Protein AF-A0A257M869-F1 (afdb_monomer_lite)

Radius of gyration: 18.37 Å; chains: 1; bounding box: 37×28×47 Å

Sequence (85 aa):
EDQGLAAALTLLTKMGKADFQRVLFLRTGRNYCTQATQQGVVQSMQAEYAGWVPSVESAYRVGSVVVHDIVAQWDAVYAKGVTGK

pLDDT: mean 91.0, std 8.57, range [40.06, 98.19]

Secondary structure (DSSP, 8-state):
-HHHHHHHHHHHHHTTS--GGG---------SSSPPTT--HHHHHH-TTTTHHHHHHHHHHHHHHHHHHHHHTIIIIITT-----

Structure (mmCIF, N/CA/C/O backbone):
data_AF-A0A257M869-F1
#
_entry.id   AF-A0A257M869-F1
#
loop_
_atom_site.group_PDB
_atom_site.id
_atom_site.type_symbol
_atom_site.label_atom_id
_atom_site.label_alt_id
_atom_site.label_comp_id
_atom_site.label_asym_id
_atom_site.label_entity_id
_atom_site.label_seq_id
_atom_site.pdbx_PDB_ins_code
_atom_site.Cartn_x
_atom_site.Cartn_y
_atom_site.Cartn_z
_atom_site.occupancy
_atom_site.B_iso_or_equiv
_atom_site.auth_seq_id
_atom_site.auth_comp_id
_atom_site.auth_asym_id
_atom_site.auth_atom_id
_atom_site.pdbx_PDB_model_num
ATOM 1 N N . GLU A 1 1 ? 4.514 12.181 -1.201 1.00 79.69 1 GLU A N 1
ATOM 2 C CA . GLU A 1 1 ? 3.084 11.891 -1.431 1.00 79.69 1 GLU A CA 1
ATOM 3 C C . GLU A 1 1 ? 2.424 11.378 -0.151 1.00 79.69 1 GLU A C 1
ATOM 5 O O . GLU A 1 1 ? 1.661 12.124 0.449 1.00 79.69 1 GLU A O 1
ATOM 10 N N . ASP A 1 2 ? 2.801 10.193 0.342 1.00 90.06 2 ASP A N 1
ATOM 11 C CA . ASP A 1 2 ? 2.107 9.531 1.467 1.00 90.06 2 ASP A CA 1
ATOM 12 C C . ASP A 1 2 ? 2.112 10.328 2.773 1.00 90.06 2 ASP A C 1
ATOM 14 O O . ASP A 1 2 ? 1.120 10.342 3.487 1.00 90.06 2 ASP A O 1
ATOM 18 N N . GLN A 1 3 ? 3.194 11.055 3.068 1.00 92.25 3 GLN A N 1
ATOM 19 C CA . GLN A 1 3 ? 3.275 11.917 4.254 1.00 92.25 3 GLN A CA 1
ATOM 20 C C . GLN A 1 3 ? 2.214 13.028 4.246 1.00 92.25 3 GLN A C 1
ATOM 22 O O . GLN A 1 3 ? 1.655 13.355 5.290 1.00 92.25 3 GLN A O 1
ATOM 27 N N . GLY A 1 4 ? 1.906 13.585 3.069 1.00 94.94 4 GLY A N 1
ATOM 28 C CA . GLY A 1 4 ? 0.866 14.603 2.921 1.00 94.94 4 GLY A CA 1
ATOM 29 C C . GLY A 1 4 ? -0.528 14.014 3.121 1.00 94.94 4 GLY A C 1
ATOM 30 O O . GLY A 1 4 ? -1.340 14.594 3.841 1.00 94.94 4 GLY A O 1
ATOM 31 N N .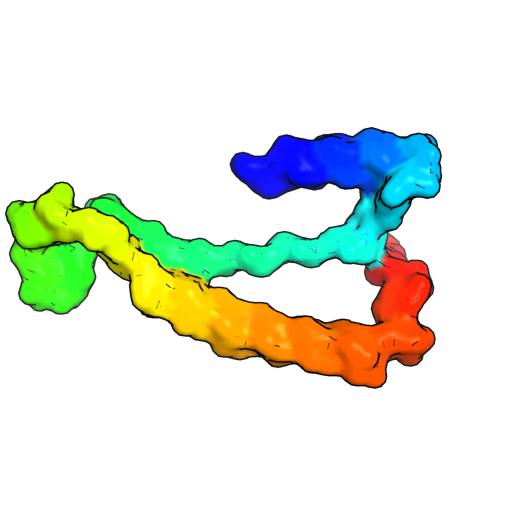 LEU A 1 5 ? -0.780 12.824 2.560 1.00 94.44 5 LEU A N 1
ATOM 32 C CA . LEU A 1 5 ? -2.036 12.103 2.782 1.00 94.44 5 LEU A CA 1
ATOM 33 C C . LEU A 1 5 ? -2.197 11.718 4.258 1.00 94.44 5 LEU A C 1
ATOM 35 O O . LEU A 1 5 ? -3.259 11.922 4.839 1.00 94.44 5 LEU A O 1
ATOM 39 N N . ALA A 1 6 ? -1.128 11.227 4.886 1.00 94.44 6 ALA A N 1
ATOM 40 C CA . ALA A 1 6 ? -1.112 10.870 6.296 1.00 94.44 6 ALA A CA 1
ATOM 41 C C . ALA A 1 6 ? -1.410 12.083 7.195 1.00 94.44 6 ALA A C 1
ATOM 43 O O . ALA A 1 6 ? -2.236 12.000 8.107 1.00 94.44 6 ALA A O 1
ATOM 44 N N . ALA A 1 7 ? -0.799 13.235 6.908 1.00 96.00 7 ALA A N 1
ATOM 45 C CA . ALA A 1 7 ? -1.079 1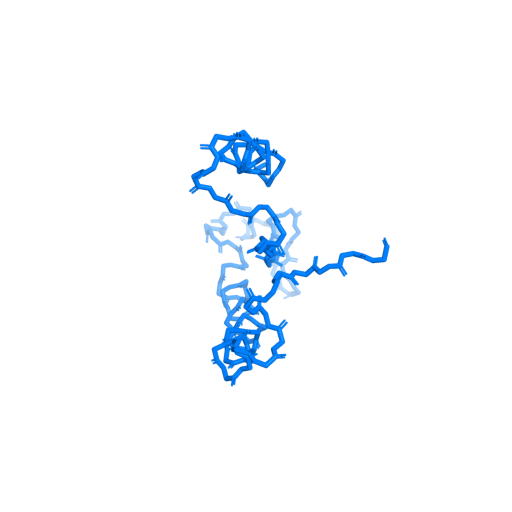4.479 7.619 1.00 96.00 7 ALA A CA 1
ATOM 46 C C . ALA A 1 7 ? -2.550 14.907 7.462 1.00 96.00 7 ALA A C 1
ATOM 48 O O . ALA A 1 7 ? -3.210 15.215 8.456 1.00 96.00 7 ALA A O 1
ATOM 49 N N . ALA A 1 8 ? -3.091 14.861 6.240 1.00 96.44 8 ALA A N 1
ATOM 50 C CA . ALA A 1 8 ? -4.488 15.204 5.973 1.00 96.44 8 ALA A CA 1
ATOM 51 C C . ALA A 1 8 ? -5.469 14.263 6.696 1.00 96.44 8 ALA A C 1
ATOM 53 O O . ALA A 1 8 ? -6.387 14.722 7.377 1.00 96.44 8 ALA A O 1
ATOM 54 N N . LEU A 1 9 ? -5.245 12.948 6.622 1.00 95.88 9 LEU A N 1
ATOM 55 C CA . LEU A 1 9 ? -6.071 11.940 7.296 1.00 95.88 9 LEU A CA 1
ATOM 56 C C . LEU A 1 9 ? -5.981 12.052 8.826 1.00 95.88 9 LEU A C 1
ATOM 58 O O . LEU A 1 9 ? -6.976 11.838 9.519 1.00 95.88 9 LEU A O 1
ATOM 62 N N . THR A 1 10 ? -4.828 12.457 9.363 1.00 95.25 10 THR A N 1
ATOM 63 C CA . THR A 1 10 ? -4.669 12.742 10.799 1.00 95.25 10 THR A CA 1
ATOM 64 C C . THR A 1 10 ? -5.543 13.920 11.231 1.00 95.25 10 THR A C 1
ATOM 66 O O . THR A 1 10 ? -6.216 13.846 12.260 1.00 95.25 10 THR A O 1
ATOM 69 N N . LEU A 1 11 ? -5.579 15.005 10.448 1.00 97.44 11 LEU A N 1
ATOM 70 C CA . LEU A 1 11 ? -6.447 16.157 10.726 1.00 97.44 11 LEU A CA 1
ATOM 71 C C . LEU A 1 11 ? -7.931 15.778 10.646 1.00 97.44 11 LEU A C 1
ATOM 73 O O . LEU A 1 11 ? -8.692 16.104 11.554 1.00 97.44 11 LEU A O 1
ATOM 77 N N . LEU A 1 12 ? -8.329 15.022 9.620 1.00 97.75 12 LEU A N 1
ATOM 78 C CA . LEU A 1 12 ? -9.701 14.519 9.490 1.00 97.75 12 LEU A CA 1
ATOM 79 C C . LEU A 1 12 ? -10.099 13.610 10.657 1.00 97.75 12 LEU A C 1
ATOM 81 O O . LEU A 1 12 ? -11.235 13.678 11.123 1.00 97.75 12 LEU A O 1
ATOM 85 N N . THR A 1 13 ? -9.162 12.816 11.175 1.00 96.31 13 THR A N 1
ATOM 86 C CA . THR A 1 13 ? -9.388 11.979 12.361 1.00 96.31 13 THR A CA 1
ATOM 87 C C . THR A 1 13 ? -9.646 12.827 13.603 1.00 96.31 13 THR A C 1
ATOM 89 O O . THR A 1 13 ? -10.613 12.581 14.320 1.00 96.31 13 THR A O 1
ATOM 92 N N . LYS A 1 14 ? -8.876 13.905 13.816 1.00 96.44 14 LYS A N 1
ATOM 93 C CA . LYS A 1 14 ? -9.123 14.864 14.913 1.00 96.44 14 LYS A CA 1
ATOM 94 C C . LYS A 1 14 ? -10.492 15.545 14.816 1.00 96.44 14 LYS A C 1
ATOM 96 O O . LYS A 1 14 ? -11.065 15.905 15.837 1.00 96.44 14 LYS A O 1
ATOM 101 N N . MET A 1 15 ? -11.015 15.715 13.603 1.00 98.12 15 MET A N 1
ATOM 102 C CA . MET A 1 15 ? -12.339 16.295 13.344 1.00 98.12 15 MET A CA 1
ATOM 103 C C . MET A 1 15 ? -13.479 15.260 13.378 1.00 98.12 15 MET A C 1
ATOM 105 O O . MET A 1 15 ? -14.626 15.615 13.106 1.00 98.12 15 MET A O 1
ATOM 109 N N . GLY A 1 16 ? -13.184 13.983 13.649 1.00 96.38 16 GLY A N 1
ATOM 110 C CA . GLY A 1 16 ? -14.173 12.902 13.623 1.00 96.38 16 GLY A CA 1
ATOM 111 C C . GLY A 1 16 ? -14.733 12.605 12.225 1.00 96.38 16 GLY A C 1
ATOM 112 O O . GLY A 1 16 ? -15.870 12.158 12.100 1.00 96.38 16 GLY A O 1
ATOM 113 N N . LYS A 1 17 ? -13.974 12.904 11.161 1.00 97.00 17 LYS A N 1
ATOM 114 C CA . LYS A 1 17 ? -14.370 12.697 9.752 1.00 97.00 17 LYS A CA 1
ATOM 115 C C . LYS A 1 17 ? -13.690 11.498 9.086 1.00 97.00 17 LYS A C 1
ATOM 117 O O . LYS A 1 17 ? -14.092 11.117 7.993 1.00 97.00 17 LYS A O 1
ATOM 122 N N . ALA A 1 18 ? -12.674 10.922 9.721 1.00 94.44 18 ALA A N 1
ATOM 123 C CA . ALA A 1 18 ? -11.962 9.727 9.273 1.00 94.44 18 ALA A CA 1
ATOM 124 C C . ALA A 1 18 ? -11.438 8.942 10.488 1.00 94.44 18 ALA A C 1
ATOM 126 O O . ALA A 1 18 ? -11.470 9.455 11.606 1.00 94.44 18 ALA A O 1
ATOM 127 N N . ASP A 1 19 ? -10.932 7.727 10.266 1.00 92.38 19 ASP A N 1
ATOM 128 C CA . ASP A 1 19 ? -10.184 6.975 11.278 1.00 92.38 19 ASP A CA 1
ATOM 129 C C . ASP A 1 19 ? -8.799 6.590 10.750 1.00 92.38 19 ASP A C 1
ATOM 131 O O . ASP A 1 19 ? -8.658 5.725 9.881 1.00 92.38 19 ASP A O 1
ATOM 135 N N . PHE A 1 20 ? -7.766 7.227 11.303 1.00 92.06 20 PHE A N 1
ATOM 136 C CA . PHE A 1 20 ? -6.376 6.964 10.948 1.00 92.06 20 PHE A CA 1
ATOM 137 C C . PHE A 1 20 ? -5.919 5.531 11.269 1.00 92.06 20 PHE A C 1
ATOM 139 O O . PHE A 1 20 ? -4.996 5.032 10.631 1.00 92.06 20 PHE A O 1
ATOM 146 N N . GLN A 1 21 ? -6.567 4.838 12.212 1.00 90.81 21 GLN A N 1
ATOM 147 C CA . GLN A 1 21 ? -6.288 3.430 12.538 1.00 90.81 21 GLN A CA 1
ATOM 148 C C . GLN A 1 21 ? -6.789 2.450 11.463 1.00 90.81 21 GLN A C 1
ATOM 150 O O . GLN A 1 21 ? -6.597 1.240 11.594 1.00 90.81 21 GLN A O 1
ATOM 155 N N . ARG A 1 22 ? -7.446 2.944 10.404 1.00 91.69 22 ARG A N 1
ATOM 156 C CA . ARG A 1 22 ? -7.910 2.148 9.253 1.00 91.69 22 ARG A CA 1
ATOM 157 C C . ARG A 1 22 ? -7.261 2.578 7.938 1.00 91.69 22 ARG A C 1
ATOM 159 O O . ARG A 1 22 ? -7.861 2.454 6.874 1.00 91.69 22 ARG A O 1
ATOM 166 N N . VAL A 1 23 ? -6.037 3.093 8.007 1.00 91.50 23 VAL A N 1
ATOM 167 C CA . VAL A 1 23 ? -5.274 3.519 6.831 1.00 91.50 23 VAL A CA 1
ATOM 168 C C . VAL A 1 23 ? -4.190 2.494 6.518 1.00 91.50 23 VAL A C 1
ATOM 170 O O . VAL A 1 23 ? -3.364 2.168 7.367 1.00 91.50 23 VAL A O 1
ATOM 173 N N . LEU A 1 24 ? -4.169 2.025 5.272 1.00 91.50 24 LEU A N 1
ATOM 174 C CA . LEU A 1 24 ? -3.122 1.170 4.726 1.00 91.50 24 LEU A CA 1
ATOM 175 C C . LEU A 1 24 ? -2.586 1.795 3.437 1.00 91.50 24 LEU A C 1
ATOM 177 O O . LEU A 1 24 ? -3.355 2.133 2.540 1.00 91.50 24 LEU A O 1
ATOM 181 N N . PHE A 1 25 ? -1.263 1.902 3.330 1.00 92.50 25 PHE A N 1
ATOM 182 C CA . PHE A 1 25 ? -0.582 2.332 2.113 1.00 92.50 25 PHE A CA 1
ATOM 183 C C . PHE A 1 25 ? 0.061 1.124 1.430 1.00 92.50 25 PHE A C 1
ATOM 185 O O . PHE A 1 25 ? 0.970 0.508 1.984 1.00 92.50 25 PHE A O 1
ATOM 192 N N . LEU A 1 26 ? -0.384 0.805 0.213 1.00 92.81 26 LEU A N 1
ATOM 193 C CA . LEU A 1 26 ? 0.256 -0.183 -0.656 1.00 92.81 26 LEU A CA 1
ATOM 194 C C . LEU A 1 26 ? 0.888 0.545 -1.838 1.00 92.81 26 LEU A C 1
ATOM 196 O O . LEU A 1 26 ? 0.201 1.248 -2.576 1.00 92.81 26 LEU A O 1
ATOM 200 N N . ARG A 1 27 ? 2.200 0.380 -2.020 1.00 92.81 27 ARG A N 1
ATOM 201 C CA . ARG A 1 27 ? 2.940 1.010 -3.117 1.00 92.81 27 ARG A CA 1
ATOM 202 C C . ARG A 1 27 ? 3.655 -0.038 -3.943 1.00 92.81 27 ARG A C 1
ATOM 204 O O . ARG A 1 27 ? 4.295 -0.934 -3.398 1.00 92.81 27 ARG A O 1
ATOM 211 N N . THR A 1 28 ? 3.600 0.124 -5.259 1.00 92.44 28 TH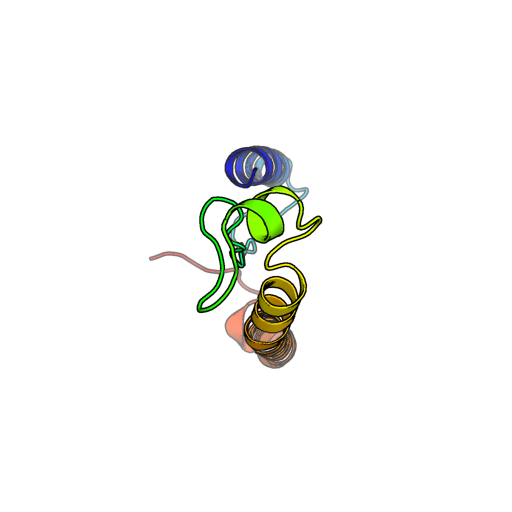R A N 1
ATOM 212 C CA . THR A 1 28 ? 4.447 -0.622 -6.185 1.00 92.44 28 THR A CA 1
ATOM 213 C C . THR A 1 28 ? 5.406 0.318 -6.886 1.00 92.44 28 THR A C 1
ATOM 215 O O . THR A 1 28 ? 5.111 1.485 -7.145 1.00 92.44 28 THR A O 1
ATOM 218 N N . GLY A 1 29 ? 6.608 -0.189 -7.127 1.00 89.00 29 GLY A N 1
ATOM 219 C CA . GLY A 1 29 ? 7.669 0.563 -7.770 1.00 89.00 29 GLY A CA 1
ATOM 220 C C . GLY A 1 29 ? 7.668 0.361 -9.277 1.00 89.00 29 GLY A C 1
ATOM 221 O O . GLY A 1 29 ? 7.308 -0.698 -9.787 1.00 89.00 29 GLY A O 1
ATOM 222 N N . ARG A 1 30 ? 8.162 1.378 -9.972 1.00 87.19 30 ARG A N 1
ATOM 223 C CA . ARG A 1 30 ? 8.591 1.316 -11.366 1.00 87.19 30 ARG A CA 1
ATOM 224 C C . ARG A 1 30 ? 9.906 2.071 -11.480 1.00 87.19 30 ARG A C 1
ATOM 226 O O . ARG A 1 30 ? 10.043 3.147 -10.902 1.00 87.19 30 ARG A O 1
ATOM 233 N N . ASN A 1 31 ? 10.882 1.474 -12.155 1.00 85.06 31 ASN A N 1
ATOM 234 C CA . ASN A 1 31 ? 12.215 2.046 -12.295 1.00 85.06 31 ASN A CA 1
ATOM 235 C C . ASN A 1 31 ? 12.338 2.748 -13.653 1.00 85.06 31 ASN A C 1
ATOM 237 O O . ASN A 1 31 ? 12.195 2.101 -14.686 1.00 85.06 31 ASN A O 1
ATOM 241 N N . TYR A 1 32 ? 12.608 4.053 -13.629 1.00 81.62 32 TYR A N 1
ATOM 242 C CA . TYR A 1 32 ? 12.902 4.861 -14.822 1.00 81.62 32 TYR A CA 1
ATOM 243 C C . TYR A 1 32 ? 14.383 5.227 -14.931 1.00 81.62 32 TYR A C 1
ATOM 245 O O . TYR A 1 32 ? 14.832 5.718 -15.961 1.00 81.62 32 TYR A O 1
ATOM 253 N N . CYS A 1 33 ? 15.134 5.032 -13.849 1.00 85.44 33 CYS A N 1
ATOM 254 C CA . CYS A 1 33 ? 16.526 5.444 -13.739 1.00 85.44 33 CYS A CA 1
ATOM 255 C C . CYS A 1 33 ? 17.484 4.393 -14.310 1.00 85.44 33 CYS A C 1
ATOM 257 O O . CYS A 1 33 ? 18.670 4.665 -14.470 1.00 85.44 33 CYS A O 1
ATOM 259 N N . THR A 1 34 ? 17.000 3.177 -14.574 1.00 87.94 34 THR A N 1
ATOM 260 C CA . THR A 1 34 ? 17.809 2.075 -15.097 1.00 87.94 34 THR A CA 1
ATOM 261 C C . THR A 1 34 ? 17.034 1.323 -16.161 1.00 87.94 34 THR A C 1
ATOM 263 O O . THR A 1 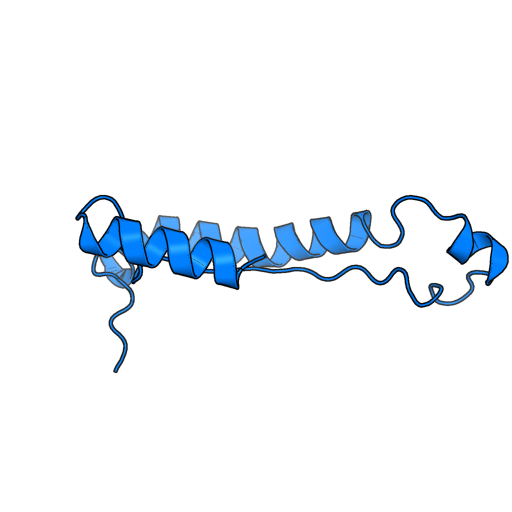34 ? 15.866 0.988 -15.960 1.00 87.94 34 THR A O 1
ATOM 266 N N . GLN A 1 35 ? 17.712 1.022 -17.266 1.00 89.50 35 GLN A N 1
ATOM 267 C CA . GLN A 1 35 ? 17.180 0.185 -18.330 1.00 89.50 35 GLN A CA 1
ATOM 268 C C . GLN A 1 35 ? 16.854 -1.228 -17.833 1.00 89.50 35 GLN A C 1
ATOM 270 O O . GLN A 1 35 ? 17.525 -1.766 -16.945 1.00 89.50 35 GLN A O 1
ATOM 275 N N . ALA A 1 36 ? 15.841 -1.849 -18.437 1.00 87.44 36 ALA A N 1
ATOM 276 C CA . ALA A 1 36 ? 15.565 -3.262 -18.219 1.00 87.44 36 ALA A CA 1
ATOM 277 C C . ALA A 1 36 ? 16.707 -4.142 -18.761 1.00 87.44 36 ALA A C 1
ATOM 279 O O . ALA A 1 36 ? 17.529 -3.716 -19.578 1.00 87.44 36 ALA A O 1
ATOM 280 N N . THR A 1 37 ? 16.759 -5.401 -18.327 1.00 89.94 37 THR A N 1
ATOM 281 C CA . THR A 1 37 ? 17.723 -6.375 -18.855 1.00 89.94 37 THR A CA 1
ATOM 282 C C . THR A 1 37 ? 17.572 -6.482 -20.376 1.00 89.94 37 THR A C 1
ATOM 284 O O . THR A 1 37 ? 16.460 -6.631 -20.874 1.00 89.94 37 THR A O 1
ATOM 287 N N . GLN A 1 38 ? 18.688 -6.413 -21.107 1.00 91.19 38 GLN A N 1
ATOM 288 C CA . GLN A 1 38 ? 18.739 -6.405 -22.581 1.00 91.19 38 GLN A CA 1
ATOM 289 C C . GLN A 1 38 ? 18.129 -5.171 -23.275 1.00 91.19 38 GLN A C 1
ATOM 291 O O . GLN A 1 38 ? 18.031 -5.151 -24.500 1.00 91.19 38 GLN A O 1
ATOM 296 N N . GLN A 1 39 ? 17.755 -4.122 -22.539 1.00 91.31 39 GLN A N 1
ATOM 297 C CA . GLN A 1 39 ? 17.306 -2.861 -23.129 1.00 91.31 39 GLN A CA 1
ATOM 298 C C . GLN A 1 39 ? 18.490 -1.906 -23.336 1.00 91.31 39 GLN A C 1
ATOM 300 O O . GLN A 1 39 ? 19.344 -1.755 -22.463 1.00 91.31 39 GLN A O 1
ATOM 305 N N . GLY A 1 40 ? 18.546 -1.234 -24.488 1.00 94.12 40 GLY A N 1
ATOM 306 C CA . GLY A 1 40 ? 19.562 -0.212 -24.757 1.00 94.12 40 GLY A CA 1
ATOM 307 C C . GLY A 1 40 ? 19.321 1.080 -23.966 1.00 94.12 40 GLY A C 1
ATOM 308 O O . GLY A 1 40 ? 18.179 1.457 -23.708 1.00 94.12 40 GLY A O 1
ATOM 309 N N . VAL A 1 41 ? 20.389 1.812 -23.628 1.00 91.31 41 VAL A N 1
ATOM 310 C CA . VAL A 1 41 ? 20.306 3.052 -22.824 1.00 91.31 41 VAL A CA 1
ATOM 311 C C . VAL A 1 41 ? 19.460 4.131 -23.509 1.00 91.31 41 VAL A C 1
ATOM 313 O O . VAL A 1 41 ? 18.562 4.687 -22.886 1.00 91.31 41 VAL A O 1
ATOM 316 N N . VAL A 1 42 ? 19.690 4.397 -24.802 1.00 92.56 42 VAL A N 1
ATOM 317 C CA . VAL A 1 42 ? 18.918 5.404 -25.561 1.00 92.56 42 VAL A CA 1
ATOM 318 C C . VAL A 1 42 ? 17.436 5.034 -25.615 1.00 92.56 42 VAL A C 1
ATOM 320 O O . VAL A 1 42 ? 16.581 5.876 -25.357 1.00 92.56 42 VAL A O 1
ATOM 323 N N . GLN A 1 43 ? 17.139 3.756 -25.865 1.00 90.50 43 GLN A N 1
ATOM 324 C CA . GLN A 1 43 ? 15.772 3.239 -25.865 1.00 90.50 43 GLN A CA 1
ATOM 325 C C . GLN A 1 43 ? 15.112 3.403 -24.491 1.00 90.50 43 GLN A C 1
ATOM 327 O O . GLN A 1 43 ? 13.945 3.766 -24.419 1.00 90.50 43 GLN A O 1
ATOM 332 N N . SER A 1 44 ? 15.844 3.159 -23.401 1.00 89.94 44 SER A N 1
ATOM 333 C CA . SER A 1 44 ? 15.336 3.354 -22.041 1.00 89.94 44 SER A CA 1
ATOM 334 C C . SER A 1 44 ? 15.059 4.822 -21.724 1.00 89.94 44 SER A C 1
ATOM 336 O O . SER A 1 44 ? 14.046 5.113 -21.099 1.00 89.94 44 SER A O 1
ATOM 338 N N . MET A 1 45 ? 15.923 5.748 -22.154 1.00 89.25 45 MET A N 1
ATOM 339 C CA . MET A 1 45 ? 15.720 7.188 -21.930 1.00 89.25 45 MET A CA 1
ATOM 340 C C . MET A 1 45 ? 14.491 7.731 -22.667 1.00 89.25 45 MET A C 1
ATOM 342 O O . MET A 1 45 ? 13.868 8.680 -22.204 1.00 89.25 45 MET A O 1
ATOM 346 N N . GLN A 1 46 ? 14.150 7.137 -23.811 1.00 91.00 46 GLN A N 1
ATOM 347 C CA . GLN A 1 46 ? 12.990 7.517 -24.620 1.00 91.00 46 GLN A CA 1
ATOM 348 C C . GLN A 1 46 ? 11.726 6.717 -24.275 1.00 91.00 46 GLN A C 1
ATOM 350 O O . GLN A 1 46 ? 10.657 7.010 -24.806 1.00 91.00 46 GLN A O 1
ATOM 355 N N . ALA A 1 47 ? 11.830 5.700 -23.413 1.00 87.62 47 ALA A N 1
ATOM 356 C CA . ALA A 1 47 ? 10.712 4.836 -23.067 1.00 87.62 47 ALA A CA 1
ATOM 357 C C . ALA A 1 47 ? 9.725 5.574 -22.157 1.00 87.62 47 ALA A C 1
ATOM 359 O O . ALA A 1 47 ? 9.867 5.608 -20.930 1.00 87.62 47 ALA A O 1
ATOM 360 N N . GLU A 1 48 ? 8.684 6.130 -22.769 1.00 84.44 48 GLU A N 1
ATOM 361 C CA . GLU A 1 48 ? 7.559 6.671 -22.028 1.00 84.44 48 GLU A CA 1
ATOM 362 C C . GLU A 1 48 ? 6.895 5.548 -21.230 1.00 84.44 48 GLU A C 1
ATOM 364 O O . GLU A 1 48 ? 6.704 4.422 -21.689 1.00 84.44 48 GLU A O 1
ATOM 369 N N . TYR A 1 49 ? 6.581 5.849 -19.981 1.00 84.94 49 TYR A N 1
ATOM 370 C CA . TYR A 1 49 ? 5.996 4.901 -19.057 1.00 84.94 49 TYR A CA 1
ATOM 371 C C . TYR A 1 49 ? 6.790 3.591 -18.819 1.00 84.94 49 TYR A C 1
ATOM 373 O O . TYR A 1 49 ? 6.188 2.554 -18.515 1.00 84.94 49 TYR A O 1
ATOM 381 N N . ALA A 1 50 ? 8.126 3.639 -18.788 1.00 87.81 50 ALA A N 1
ATOM 382 C CA . ALA A 1 50 ? 8.946 2.496 -18.371 1.00 87.81 50 ALA A CA 1
ATOM 383 C C . ALA A 1 50 ? 8.455 1.858 -17.048 1.00 87.81 50 ALA A C 1
ATOM 385 O O . ALA A 1 50 ? 8.089 2.542 -16.084 1.00 87.81 50 ALA A O 1
ATOM 386 N N . GLY A 1 51 ? 8.360 0.527 -17.029 1.00 88.12 51 GLY A N 1
ATOM 387 C CA . GLY A 1 51 ? 7.935 -0.237 -15.853 1.00 88.12 51 GLY A CA 1
ATOM 388 C C . GLY A 1 51 ? 6.471 -0.061 -15.418 1.00 88.12 51 GLY A C 1
ATOM 389 O O . GLY A 1 51 ? 6.128 -0.517 -14.332 1.00 88.12 51 GLY A O 1
ATOM 390 N N . TRP A 1 52 ? 5.599 0.574 -16.216 1.00 90.25 52 TRP A N 1
ATOM 391 C CA . TRP A 1 52 ? 4.179 0.748 -15.862 1.00 90.25 52 TRP A CA 1
ATOM 392 C C . TRP A 1 52 ? 3.439 -0.582 -15.713 1.00 90.25 52 TRP A C 1
ATOM 394 O O . TRP A 1 52 ? 2.917 -0.875 -14.641 1.00 90.25 52 TRP A O 1
ATOM 404 N N . VAL A 1 53 ? 3.445 -1.404 -16.767 1.00 91.38 53 VAL A N 1
ATOM 405 C CA . VAL A 1 53 ? 2.757 -2.704 -16.791 1.00 91.38 53 VAL A CA 1
ATOM 406 C C . VAL A 1 53 ? 3.157 -3.592 -15.600 1.00 91.38 53 VAL A C 1
ATOM 408 O O . VAL A 1 53 ? 2.273 -3.990 -14.847 1.00 91.38 53 VAL A O 1
ATOM 411 N N . PRO A 1 54 ? 4.452 -3.854 -15.321 1.00 91.25 54 PRO A N 1
ATOM 412 C CA . PRO A 1 54 ? 4.814 -4.676 -14.164 1.00 91.25 54 PRO A CA 1
ATOM 413 C C . PRO A 1 54 ? 4.449 -4.033 -12.814 1.00 91.25 54 PRO A C 1
ATOM 415 O O . PRO A 1 54 ? 4.187 -4.753 -11.849 1.00 91.25 54 PRO A O 1
ATOM 418 N N . SER A 1 55 ? 4.403 -2.699 -12.727 1.00 93.38 55 SER A N 1
ATOM 419 C CA . SER A 1 55 ? 3.993 -1.984 -11.512 1.00 93.38 55 SER A CA 1
ATOM 420 C C . SER A 1 55 ? 2.501 -2.152 -11.221 1.00 93.38 55 SER A C 1
ATOM 422 O O . SER A 1 55 ? 2.153 -2.439 -10.071 1.00 93.38 55 SER A O 1
ATOM 424 N N . VAL A 1 56 ? 1.631 -2.050 -12.233 1.00 94.88 56 VAL A N 1
ATOM 425 C CA . VAL A 1 56 ? 0.184 -2.270 -12.052 1.00 94.88 56 VAL A CA 1
ATOM 426 C C . VAL A 1 56 ? -0.152 -3.740 -11.823 1.00 94.88 56 VAL A C 1
ATOM 428 O O . VAL A 1 56 ? -0.966 -4.042 -10.955 1.00 94.88 56 VAL A O 1
ATOM 431 N N . GLU A 1 57 ? 0.542 -4.661 -12.494 1.00 95.81 57 GLU A N 1
ATOM 432 C CA . GLU A 1 57 ? 0.397 -6.103 -12.250 1.00 95.81 57 GLU A CA 1
ATOM 433 C C . GLU A 1 57 ? 0.790 -6.469 -10.817 1.00 95.81 57 GLU A C 1
ATOM 435 O O . GLU A 1 57 ? 0.069 -7.179 -10.117 1.00 95.81 57 GLU A O 1
ATOM 440 N N . SER A 1 58 ? 1.910 -5.929 -10.330 1.00 95.56 58 SER A N 1
ATOM 441 C CA . SER A 1 58 ? 2.319 -6.122 -8.935 1.00 95.56 58 SER A CA 1
ATOM 442 C C . SER A 1 58 ? 1.290 -5.536 -7.965 1.00 95.56 58 SER A C 1
ATOM 444 O O . SER A 1 58 ? 1.011 -6.142 -6.928 1.00 95.56 58 SER A O 1
ATOM 446 N N . ALA A 1 59 ? 0.698 -4.384 -8.306 1.00 95.69 59 ALA A N 1
ATOM 447 C CA . ALA A 1 59 ? -0.302 -3.734 -7.465 1.00 95.69 59 ALA A CA 1
ATOM 448 C C . ALA A 1 59 ? -1.565 -4.589 -7.371 1.00 95.69 59 ALA A C 1
ATOM 450 O O . ALA A 1 59 ? -2.092 -4.770 -6.278 1.00 95.69 59 ALA A O 1
ATOM 451 N N . TYR A 1 60 ? -2.002 -5.180 -8.483 1.00 96.75 60 TYR A N 1
ATOM 452 C CA . TYR A 1 60 ? -3.133 -6.098 -8.490 1.00 96.75 60 TYR A CA 1
ATOM 453 C C . TYR A 1 60 ? -2.834 -7.380 -7.710 1.00 96.75 60 TYR A C 1
ATOM 455 O O . TYR A 1 60 ? -3.615 -7.766 -6.841 1.00 96.75 60 TYR A O 1
ATOM 463 N N . ARG A 1 61 ? -1.689 -8.027 -7.959 1.00 96.81 61 ARG A N 1
ATOM 464 C CA . ARG A 1 61 ? -1.334 -9.308 -7.320 1.00 96.81 61 ARG A CA 1
ATOM 465 C C . ARG A 1 61 ? -1.256 -9.218 -5.799 1.00 96.81 61 ARG A C 1
ATOM 467 O O . ARG A 1 61 ? -1.651 -10.163 -5.127 1.00 96.81 61 ARG A O 1
ATOM 474 N N . VAL A 1 62 ? -0.762 -8.103 -5.260 1.00 95.38 62 VAL A N 1
ATOM 475 C CA . VAL A 1 62 ? -0.692 -7.889 -3.805 1.00 95.38 62 VAL A CA 1
ATOM 476 C C . VAL A 1 62 ? -1.987 -7.271 -3.279 1.00 95.38 62 VAL A C 1
ATOM 478 O O . VAL A 1 62 ? -2.559 -7.758 -2.306 1.00 95.38 62 VAL A O 1
ATOM 481 N N . GLY A 1 63 ? -2.474 -6.215 -3.930 1.00 96.69 63 GLY A N 1
ATOM 482 C CA . GLY A 1 63 ? -3.634 -5.452 -3.480 1.00 96.69 63 GLY A CA 1
ATOM 483 C C . GLY A 1 63 ? -4.931 -6.254 -3.489 1.00 96.69 63 GLY A C 1
ATOM 484 O O . GLY A 1 63 ? -5.704 -6.142 -2.544 1.00 96.69 63 GLY A O 1
ATOM 485 N N . SER A 1 64 ? -5.161 -7.104 -4.496 1.00 97.69 64 SER A N 1
ATOM 486 C CA . SER A 1 64 ? -6.381 -7.924 -4.565 1.00 97.69 64 SER A CA 1
ATOM 487 C C . SER A 1 64 ? -6.497 -8.893 -3.389 1.00 97.69 64 SER A C 1
ATOM 489 O O . SER A 1 64 ? -7.569 -9.010 -2.805 1.00 97.69 64 SER A O 1
ATOM 491 N N . VAL A 1 65 ? -5.392 -9.530 -2.989 1.00 97.75 65 VAL A N 1
ATOM 492 C CA . VAL A 1 65 ? -5.354 -10.433 -1.830 1.00 97.75 65 VAL A CA 1
ATOM 493 C C . VAL A 1 65 ? -5.710 -9.677 -0.553 1.00 97.75 65 VAL A C 1
ATOM 495 O O . VAL A 1 65 ? -6.565 -10.127 0.202 1.00 97.75 65 VAL A O 1
ATOM 498 N N . VAL A 1 66 ? -5.111 -8.501 -0.345 1.00 96.12 66 VAL A N 1
ATOM 499 C CA . VAL A 1 66 ? -5.382 -7.659 0.829 1.00 96.12 66 VAL A CA 1
ATOM 500 C C . VAL A 1 66 ? -6.839 -7.194 0.865 1.00 96.12 66 VAL A C 1
ATOM 502 O O . VAL A 1 66 ? -7.480 -7.265 1.908 1.00 96.12 66 VAL A O 1
ATOM 505 N N . VAL A 1 67 ? -7.384 -6.733 -0.264 1.00 96.56 67 VAL A N 1
ATOM 506 C CA . VAL A 1 67 ? -8.779 -6.273 -0.339 1.00 96.56 67 VAL A CA 1
ATOM 507 C C . VAL A 1 67 ? -9.749 -7.421 -0.076 1.00 96.56 67 VAL A C 1
ATOM 509 O O . VAL A 1 67 ? -10.682 -7.247 0.704 1.00 96.56 67 VAL A O 1
ATOM 512 N N . HIS A 1 68 ? -9.528 -8.592 -0.680 1.00 98.19 68 HIS A N 1
ATOM 513 C CA . HIS A 1 68 ? -10.369 -9.762 -0.429 1.00 98.19 68 HIS A CA 1
ATOM 514 C C . HIS A 1 68 ? -10.350 -10.171 1.044 1.00 98.19 68 HIS A C 1
ATOM 516 O O . HIS A 1 68 ? -11.407 -10.461 1.597 1.00 98.19 68 HIS A O 1
ATOM 522 N N . ASP A 1 69 ? -9.183 -10.140 1.688 1.00 97.25 69 ASP A N 1
ATOM 523 C CA . ASP A 1 69 ? -9.051 -10.472 3.105 1.00 97.25 69 ASP A CA 1
ATOM 524 C C . ASP A 1 69 ? -9.778 -9.464 4.010 1.00 97.25 69 ASP A C 1
ATOM 526 O O . ASP A 1 69 ? -10.570 -9.855 4.869 1.00 97.25 69 ASP A O 1
ATOM 530 N N . ILE A 1 70 ? -9.608 -8.161 3.753 1.00 95.38 70 ILE A N 1
ATOM 531 C CA . ILE A 1 70 ? -10.293 -7.097 4.503 1.00 95.38 70 ILE A CA 1
ATOM 532 C C . ILE A 1 70 ? -11.810 -7.208 4.376 1.00 95.38 70 ILE A C 1
ATOM 534 O O . ILE A 1 70 ? -12.516 -7.085 5.375 1.00 95.38 70 ILE A O 1
ATOM 538 N N . VAL A 1 71 ? -12.317 -7.441 3.163 1.00 97.00 71 VAL A N 1
ATOM 539 C CA . VAL A 1 71 ? -13.758 -7.583 2.918 1.00 97.00 71 VAL A CA 1
ATOM 540 C C . VAL A 1 71 ? -14.301 -8.840 3.595 1.00 97.00 71 VAL A C 1
ATOM 542 O O . VAL A 1 71 ? -15.339 -8.774 4.249 1.00 97.00 71 VAL A O 1
ATOM 545 N N . ALA A 1 72 ? -13.602 -9.972 3.479 1.00 98.19 72 ALA A N 1
ATOM 546 C CA . ALA A 1 72 ? -14.041 -11.240 4.058 1.00 98.19 72 ALA A CA 1
ATOM 547 C C . ALA A 1 72 ? -14.012 -11.239 5.594 1.00 98.19 72 ALA A C 1
ATOM 549 O O . ALA A 1 72 ? -14.850 -11.883 6.223 1.00 98.19 72 ALA A O 1
ATOM 550 N N . GLN A 1 73 ? -13.063 -10.524 6.202 1.00 95.94 73 GLN A N 1
ATOM 551 C CA . GLN A 1 73 ? -12.845 -10.520 7.651 1.00 95.94 73 GLN A CA 1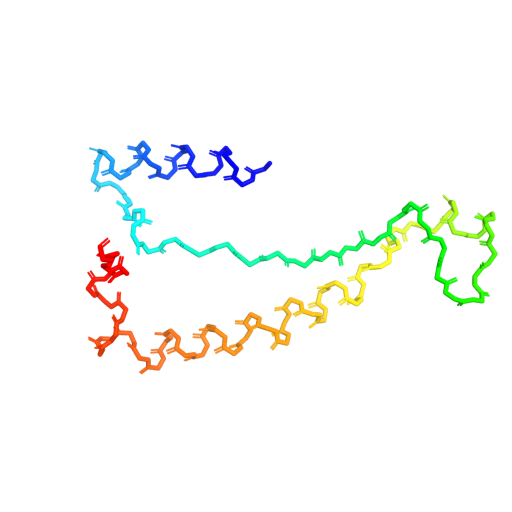
ATOM 552 C C . GLN A 1 73 ? -13.196 -9.180 8.312 1.00 95.94 73 GLN A C 1
ATOM 554 O O . GLN A 1 73 ? -12.734 -8.911 9.424 1.00 95.94 73 GLN A O 1
ATOM 559 N N . TRP A 1 74 ? -14.003 -8.333 7.660 1.00 94.75 74 TRP A N 1
ATOM 560 C CA . TRP A 1 74 ? -14.276 -6.975 8.140 1.00 94.75 74 TRP A CA 1
ATOM 561 C C . TRP A 1 74 ? -14.761 -6.963 9.592 1.00 94.75 74 TRP A C 1
ATOM 563 O O . TRP A 1 74 ? -14.070 -6.434 10.460 1.00 94.75 74 TRP A O 1
ATOM 573 N N . ASP A 1 75 ? -15.892 -7.604 9.884 1.00 96.00 75 ASP A N 1
ATOM 574 C CA . ASP A 1 75 ? -16.490 -7.581 11.226 1.00 96.00 75 ASP A CA 1
ATOM 575 C C . ASP A 1 75 ? -15.653 -8.340 12.268 1.00 96.00 75 ASP A C 1
ATOM 577 O O . ASP A 1 75 ? -15.613 -7.963 13.442 1.00 96.00 75 ASP A O 1
ATOM 581 N N . ALA A 1 76 ? -14.959 -9.397 11.839 1.00 94.00 76 ALA A N 1
ATOM 582 C CA . ALA A 1 76 ? -14.176 -10.260 12.717 1.00 94.00 76 ALA A CA 1
ATOM 583 C C . ALA A 1 76 ? -12.846 -9.622 13.154 1.00 94.00 76 ALA A C 1
ATOM 585 O O . ALA A 1 76 ? -12.430 -9.803 14.301 1.00 94.00 76 ALA A O 1
ATOM 586 N N . VAL A 1 77 ? -12.190 -8.876 12.257 1.00 91.12 77 VAL A N 1
ATOM 587 C CA . VAL A 1 77 ? -10.806 -8.408 12.435 1.00 91.12 77 VAL A CA 1
ATOM 588 C C . VAL A 1 77 ? -10.681 -6.889 12.311 1.00 91.12 77 VAL A C 1
ATOM 590 O O . VAL A 1 77 ? -10.121 -6.249 13.199 1.00 91.12 77 VAL A O 1
ATOM 593 N N . TYR A 1 78 ? -11.206 -6.282 11.244 1.00 92.19 78 TYR A N 1
ATOM 594 C CA . TYR A 1 78 ? -10.847 -4.908 10.852 1.00 92.19 78 TYR A CA 1
ATOM 595 C C . TYR A 1 78 ? -11.805 -3.817 11.347 1.00 92.19 78 TYR A C 1
ATOM 597 O O . TYR A 1 78 ? -11.407 -2.657 11.501 1.00 92.19 78 TYR A O 1
ATOM 605 N N . ALA A 1 79 ? -13.056 -4.163 11.656 1.00 91.56 79 ALA A N 1
ATOM 606 C CA . ALA A 1 79 ? -14.093 -3.219 12.068 1.00 91.56 79 ALA A CA 1
ATOM 607 C C . ALA A 1 79 ? -13.725 -2.466 13.352 1.00 91.56 79 ALA A C 1
ATOM 609 O O . ALA A 1 79 ? -14.149 -1.330 13.540 1.00 91.56 79 ALA A O 1
ATOM 610 N N . LYS A 1 80 ? -12.876 -3.038 14.212 1.00 88.69 80 LYS A N 1
ATOM 611 C CA . LYS A 1 80 ? -12.384 -2.396 15.445 1.00 88.69 80 LYS A CA 1
ATOM 612 C C . LYS A 1 80 ? -11.202 -1.444 15.216 1.00 88.69 80 LYS A C 1
ATOM 614 O O . LYS A 1 80 ? -10.825 -0.728 16.135 1.00 88.69 80 LYS A O 1
ATOM 619 N N . GLY A 1 81 ? -10.678 -1.385 13.990 1.00 85.56 81 GLY A N 1
ATOM 620 C CA . GLY A 1 81 ? -9.440 -0.681 13.660 1.00 85.56 81 GLY A CA 1
ATOM 621 C C . GLY A 1 81 ? -8.210 -1.516 14.010 1.00 85.56 81 GLY A C 1
ATOM 622 O O . GLY A 1 81 ? -8.291 -2.467 14.789 1.00 85.56 81 GLY A O 1
ATOM 623 N N . VAL A 1 82 ? -7.061 -1.179 13.421 1.00 74.88 82 VAL A N 1
ATOM 624 C CA . VAL A 1 82 ? -5.795 -1.821 13.788 1.00 74.88 82 VAL A CA 1
ATOM 625 C C . VAL A 1 82 ? -5.354 -1.225 15.119 1.00 74.88 82 VAL A C 1
ATOM 627 O O . VAL A 1 82 ? -4.748 -0.159 15.161 1.00 74.88 82 VAL A O 1
ATOM 630 N N . THR A 1 83 ? -5.693 -1.888 16.224 1.00 63.09 83 THR A N 1
ATOM 631 C CA . THR A 1 83 ? -5.182 -1.510 17.542 1.00 63.09 83 THR A CA 1
ATOM 632 C C . THR A 1 83 ? -3.693 -1.834 17.573 1.00 63.09 83 THR A C 1
ATOM 634 O O . THR A 1 83 ? -3.313 -3.006 17.635 1.00 63.09 83 THR A O 1
ATOM 637 N N . GLY A 1 84 ? -2.843 -0.811 17.481 1.00 58.25 84 GLY A N 1
ATOM 638 C CA . GLY A 1 84 ? -1.429 -0.969 17.810 1.00 58.25 84 GLY A CA 1
ATOM 639 C C . GLY A 1 84 ? -1.283 -1.543 19.223 1.00 58.25 84 GLY A C 1
ATOM 640 O O . GLY A 1 84 ? -2.123 -1.279 20.085 1.00 58.25 84 GLY A O 1
ATOM 641 N N . LYS A 1 85 ? -0.244 -2.352 19.450 1.00 40.06 85 LYS A N 1
ATOM 642 C CA . LYS A 1 85 ? 0.249 -2.544 20.819 1.00 40.06 85 LYS A CA 1
ATOM 643 C C . LYS A 1 85 ? 0.658 -1.202 21.414 1.00 40.06 85 LYS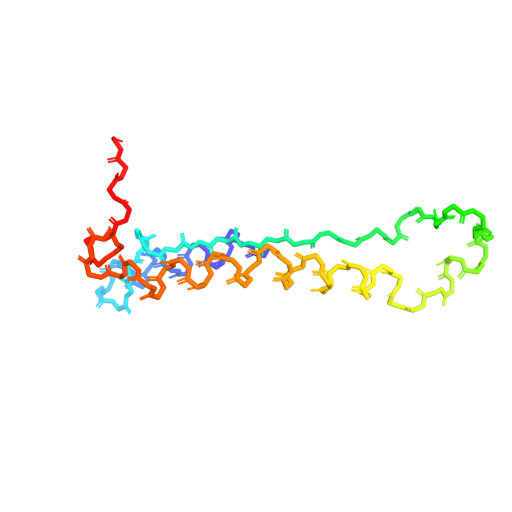 A C 1
ATOM 645 O O . LYS A 1 85 ? 1.220 -0.389 20.645 1.00 40.06 85 LYS A O 1
#

Foldseek 3Di:
DVVVVLVVQVVCVVVVNHDSLQDDDDFFDFDLPDDDVPDDPVRSPPDDCHRVVVRVVVCCVVVVVVVVCCVVCVVPPPVVGNDDD